Protein AF-A0A9R0XUW5-F1 (afdb_monomer)

Mean predicted aligned error: 6.19 Å

Structure (mmCIF, N/CA/C/O backbone):
data_AF-A0A9R0XUW5-F1
#
_entry.id   AF-A0A9R0XUW5-F1
#
loop_
_atom_site.group_PDB
_atom_site.id
_atom_site.type_symbol
_atom_site.label_atom_id
_atom_site.label_alt_id
_atom_site.label_comp_id
_atom_site.label_asym_id
_atom_site.label_entity_id
_atom_site.label_seq_id
_atom_site.pdbx_PDB_ins_code
_atom_site.Cartn_x
_atom_site.Cartn_y
_atom_site.Cartn_z
_atom_site.occupancy
_atom_site.B_iso_or_equiv
_atom_site.auth_seq_id
_atom_site.auth_comp_id
_atom_site.auth_asym_id
_atom_site.auth_atom_id
_atom_site.pdbx_PDB_model_num
ATOM 1 N N . MET A 1 1 ? -6.451 -14.323 11.615 1.00 72.75 1 MET A N 1
ATOM 2 C CA . MET A 1 1 ? -6.415 -12.872 11.330 1.00 72.75 1 MET A CA 1
ATOM 3 C C . MET A 1 1 ? -5.221 -12.278 12.067 1.00 72.75 1 MET A C 1
ATOM 5 O O . MET A 1 1 ? -5.178 -12.386 13.286 1.00 72.75 1 MET A O 1
ATOM 9 N N . GLY A 1 2 ? -4.216 -11.779 11.340 1.00 92.94 2 GLY A N 1
ATOM 10 C CA . GLY A 1 2 ? 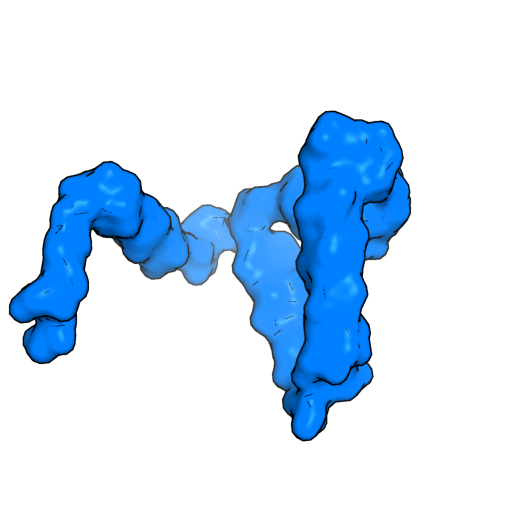-2.950 -11.285 11.907 1.00 92.94 2 GLY A CA 1
ATOM 11 C C . GLY A 1 2 ? -2.884 -9.760 12.019 1.00 92.94 2 GLY A C 1
ATOM 12 O O . GLY A 1 2 ? -3.827 -9.068 11.633 1.00 92.94 2 GLY A O 1
ATOM 13 N N . ARG A 1 3 ? -1.759 -9.256 12.539 1.00 96.44 3 ARG A N 1
ATOM 14 C CA . ARG A 1 3 ? -1.398 -7.832 12.517 1.00 96.44 3 ARG A CA 1
ATOM 15 C C . ARG A 1 3 ? -0.296 -7.615 11.487 1.00 96.44 3 ARG A C 1
ATOM 17 O O . ARG A 1 3 ? 0.677 -8.366 11.510 1.00 96.44 3 ARG A O 1
ATOM 24 N N . VAL A 1 4 ? -0.447 -6.634 10.600 1.00 96.12 4 VAL A N 1
ATOM 25 C CA . VAL A 1 4 ? 0.473 -6.432 9.467 1.00 96.12 4 VAL A CA 1
ATOM 26 C C . VAL A 1 4 ? 0.906 -4.974 9.336 1.00 96.12 4 VAL A C 1
ATOM 28 O O . VAL A 1 4 ? 0.110 -4.050 9.505 1.00 96.12 4 VAL A O 1
ATOM 31 N N . TYR A 1 5 ? 2.180 -4.787 8.996 1.00 95.69 5 TYR A N 1
ATOM 32 C CA . TYR A 1 5 ? 2.745 -3.513 8.572 1.00 95.69 5 TYR A CA 1
ATOM 33 C C . TYR A 1 5 ? 3.005 -3.563 7.064 1.00 95.69 5 TYR A C 1
ATOM 35 O O . TYR A 1 5 ? 3.677 -4.471 6.580 1.00 95.69 5 TYR A O 1
ATOM 43 N N . PHE A 1 6 ? 2.456 -2.596 6.335 1.00 95.38 6 PHE A N 1
ATOM 44 C CA . PHE A 1 6 ? 2.696 -2.386 4.912 1.00 95.38 6 PHE A CA 1
ATOM 45 C C . PHE A 1 6 ? 3.646 -1.207 4.745 1.00 95.38 6 PHE A C 1
ATOM 47 O O . PHE A 1 6 ? 3.252 -0.054 4.937 1.00 95.38 6 PHE A O 1
ATOM 54 N N . GLU A 1 7 ? 4.893 -1.494 4.400 1.00 96.06 7 GLU A N 1
ATOM 55 C CA . GLU A 1 7 ? 5.899 -0.470 4.147 1.00 96.06 7 GLU A CA 1
ATOM 56 C C . GLU A 1 7 ? 5.919 -0.079 2.669 1.00 96.06 7 GLU A C 1
ATOM 58 O O . GLU A 1 7 ? 5.813 -0.921 1.777 1.00 96.06 7 GLU A O 1
ATOM 63 N N . THR A 1 8 ? 6.034 1.218 2.404 1.00 96.25 8 THR A N 1
ATOM 64 C CA . THR A 1 8 ? 6.166 1.750 1.049 1.00 96.25 8 THR A CA 1
ATOM 65 C C . THR A 1 8 ? 7.039 2.993 1.053 1.00 96.25 8 THR A C 1
ATOM 67 O O . THR A 1 8 ? 6.940 3.837 1.937 1.00 96.25 8 THR A O 1
ATOM 70 N N . ASP A 1 9 ? 7.864 3.152 0.031 1.00 96.62 9 ASP A N 1
ATOM 71 C CA . ASP A 1 9 ? 8.602 4.388 -0.233 1.00 96.62 9 ASP A CA 1
ATOM 72 C C . ASP A 1 9 ? 7.806 5.377 -1.103 1.00 96.62 9 ASP A C 1
ATOM 74 O O . ASP A 1 9 ? 8.285 6.455 -1.453 1.00 96.62 9 ASP A O 1
ATOM 78 N N . CYS A 1 10 ? 6.552 5.050 -1.430 1.00 95.50 10 CYS A N 1
ATOM 79 C CA . CYS A 1 10 ? 5.649 5.932 -2.151 1.00 95.50 10 CYS A CA 1
ATOM 80 C C . CYS A 1 10 ? 4.790 6.743 -1.168 1.00 95.50 10 CYS A C 1
ATOM 82 O O . CYS A 1 10 ? 3.746 6.288 -0.694 1.00 95.50 10 CYS A O 1
ATOM 84 N N . MET A 1 11 ? 5.207 7.980 -0.877 1.00 95.12 11 MET A N 1
ATOM 85 C CA . MET A 1 11 ? 4.500 8.858 0.069 1.00 95.12 11 MET A CA 1
ATOM 86 C C . MET A 1 11 ? 3.037 9.108 -0.328 1.00 95.12 11 MET A C 1
ATOM 88 O O . MET A 1 11 ? 2.148 9.085 0.522 1.00 95.12 11 MET A O 1
ATOM 92 N N . SER A 1 12 ? 2.765 9.310 -1.619 1.00 94.25 12 SER A N 1
ATOM 93 C CA . SER A 1 12 ? 1.403 9.537 -2.114 1.00 94.25 12 SER A CA 1
ATOM 94 C C . SER A 1 12 ? 0.505 8.315 -1.909 1.00 94.25 12 SER A C 1
ATOM 96 O O . SER A 1 12 ? -0.653 8.472 -1.523 1.00 94.25 12 SER A O 1
ATOM 98 N N . LEU A 1 13 ? 1.036 7.101 -2.091 1.00 95.50 13 LEU A N 1
ATOM 99 C CA . LEU A 1 13 ? 0.311 5.864 -1.806 1.00 95.50 13 LEU A CA 1
ATOM 100 C C . LEU A 1 13 ? 0.038 5.713 -0.306 1.00 95.50 13 LEU A C 1
ATOM 102 O O . LEU A 1 13 ? -1.094 5.423 0.078 1.00 95.50 13 LEU A O 1
ATOM 106 N N . HIS A 1 14 ? 1.037 5.967 0.545 1.00 96.12 14 HIS A N 1
ATOM 107 C CA . HIS A 1 14 ? 0.851 5.963 1.996 1.00 96.12 14 HIS A CA 1
ATOM 108 C C . HIS A 1 14 ? -0.274 6.924 2.419 1.00 96.12 14 HIS A C 1
ATOM 110 O O . HIS A 1 14 ? -1.175 6.529 3.162 1.00 96.12 14 HIS A O 1
ATOM 116 N N . GLN A 1 15 ? -0.283 8.155 1.901 1.00 95.25 15 GLN A N 1
ATOM 117 C CA . GLN A 1 15 ? -1.332 9.141 2.183 1.00 95.25 15 GLN A CA 1
ATOM 118 C C . GLN A 1 15 ? -2.711 8.703 1.669 1.00 95.25 15 GLN A C 1
ATOM 120 O O . GLN A 1 15 ? -3.717 8.904 2.356 1.00 95.25 15 GLN A O 1
ATOM 125 N N . ALA A 1 16 ? -2.770 8.087 0.485 1.00 96.38 16 ALA A N 1
ATOM 126 C CA . ALA A 1 16 ? -4.009 7.588 -0.106 1.00 96.38 16 ALA A CA 1
ATOM 127 C C . ALA A 1 16 ? -4.624 6.426 0.694 1.00 96.38 16 ALA A C 1
ATOM 129 O O . ALA A 1 16 ? -5.845 6.343 0.819 1.00 96.38 16 ALA A O 1
ATOM 130 N N . LEU A 1 17 ? -3.793 5.549 1.262 1.00 96.62 17 LEU A N 1
ATOM 131 C CA . LEU A 1 17 ? -4.245 4.424 2.087 1.00 96.62 17 LEU A CA 1
ATOM 132 C C . LEU A 1 17 ? -4.524 4.821 3.544 1.00 96.62 17 LEU A C 1
ATOM 134 O O . LEU A 1 17 ? -5.367 4.204 4.188 1.00 96.62 17 LEU A O 1
ATOM 138 N N . SER A 1 18 ? -3.867 5.867 4.049 1.00 94.88 18 SER A N 1
ATOM 139 C CA . SER A 1 18 ? -4.028 6.340 5.435 1.00 94.88 18 SER A CA 1
ATOM 140 C C . SER A 1 18 ? -5.139 7.383 5.602 1.00 94.88 18 SER A C 1
ATOM 142 O O . SER A 1 18 ? -5.426 7.807 6.718 1.00 94.88 18 SER A O 1
ATOM 144 N N . SER A 1 19 ? -5.755 7.843 4.510 1.00 94.81 19 SER A N 1
ATOM 145 C CA . SER A 1 19 ? -6.802 8.868 4.534 1.00 94.81 19 SER A CA 1
ATOM 146 C C . SER A 1 19 ? -7.865 8.621 3.461 1.00 94.81 19 SER A C 1
ATOM 148 O O . SER A 1 19 ? -7.794 7.665 2.690 1.00 94.81 19 SER A O 1
ATOM 150 N N . THR A 1 20 ? -8.874 9.488 3.398 1.00 95.25 20 THR A N 1
ATOM 151 C CA . THR A 1 20 ? -9.912 9.469 2.354 1.00 95.25 20 THR A CA 1
ATOM 152 C C . THR A 1 20 ? -9.678 10.510 1.256 1.00 95.25 20 THR A C 1
ATOM 154 O O . THR A 1 20 ? -10.486 10.626 0.335 1.00 95.25 20 THR A O 1
ATOM 157 N N . ALA A 1 21 ? -8.566 11.257 1.313 1.00 94.19 21 ALA A N 1
ATOM 158 C CA . ALA A 1 21 ? -8.301 12.391 0.425 1.00 94.19 21 ALA A CA 1
ATOM 159 C C . ALA A 1 21 ? -8.287 12.002 -1.064 1.00 94.19 21 ALA A C 1
ATOM 161 O O . ALA A 1 21 ? -8.743 12.766 -1.912 1.00 94.19 21 ALA A O 1
ATOM 162 N N . MET A 1 22 ? -7.813 10.792 -1.376 1.00 94.69 22 MET A N 1
ATOM 163 C CA . MET A 1 22 ? -7.665 10.301 -2.751 1.00 94.69 22 MET A CA 1
ATOM 164 C C . MET A 1 22 ? -8.805 9.375 -3.206 1.00 94.69 22 MET A C 1
ATOM 166 O O . MET A 1 22 ? -8.803 8.921 -4.349 1.00 94.69 22 MET A O 1
ATOM 170 N N . ASP A 1 23 ? -9.821 9.130 -2.372 1.00 95.69 23 ASP A N 1
ATOM 171 C CA . ASP A 1 23 ? -10.876 8.135 -2.653 1.00 95.69 23 ASP A CA 1
ATOM 172 C C . ASP A 1 23 ? -11.793 8.508 -3.811 1.00 95.69 23 ASP A C 1
ATOM 174 O O . ASP A 1 23 ? -12.434 7.639 -4.406 1.00 95.69 23 ASP A O 1
ATOM 178 N N . ARG A 1 24 ? -11.874 9.802 -4.122 1.00 96.31 24 ARG A N 1
ATOM 179 C CA . ARG A 1 24 ? -12.651 10.346 -5.242 1.00 96.31 24 ARG A CA 1
ATOM 180 C C . ARG A 1 24 ? -11.780 10.719 -6.444 1.00 96.31 24 ARG A C 1
ATOM 182 O O . ARG A 1 24 ? -12.302 11.248 -7.418 1.00 96.31 24 ARG A O 1
ATOM 189 N N . GLY A 1 25 ? -10.471 10.465 -6.375 1.00 94.12 25 GLY A N 1
ATOM 190 C CA . GLY A 1 25 ? -9.555 10.668 -7.494 1.00 94.12 25 GLY A CA 1
ATOM 191 C C . GLY A 1 25 ? -9.763 9.640 -8.609 1.00 94.12 25 GLY A C 1
ATOM 192 O O . GLY A 1 25 ? -10.492 8.662 -8.443 1.00 94.12 25 GLY A O 1
ATOM 193 N N . SER A 1 26 ? -9.069 9.823 -9.734 1.00 95.94 26 SER A N 1
ATOM 194 C CA . SER A 1 26 ? -9.129 8.920 -10.898 1.00 95.94 26 SER A CA 1
ATOM 195 C C . SER A 1 26 ? -8.806 7.460 -10.553 1.00 95.94 26 SER A C 1
ATOM 197 O O . SER A 1 26 ? -9.454 6.548 -11.057 1.00 95.94 26 SER A O 1
ATOM 199 N N . LEU A 1 27 ? -7.854 7.238 -9.642 1.00 95.56 27 LEU A N 1
ATOM 200 C CA . LEU A 1 27 ? -7.481 5.917 -9.119 1.00 95.56 27 LEU A CA 1
ATOM 201 C C . LEU A 1 27 ? -8.137 5.592 -7.766 1.00 95.56 27 LEU A C 1
ATOM 203 O O . LEU A 1 27 ? -7.799 4.597 -7.131 1.00 95.56 27 LEU A O 1
ATOM 207 N N . GLY A 1 28 ? -9.095 6.408 -7.317 1.00 96.62 28 GLY A N 1
ATOM 208 C CA . GLY A 1 28 ? -9.704 6.298 -5.991 1.00 96.62 28 GLY A CA 1
ATOM 209 C C . GLY A 1 28 ? -10.385 4.957 -5.732 1.00 96.62 28 GLY A C 1
ATOM 210 O O . GLY A 1 28 ? -10.399 4.479 -4.601 1.00 96.62 28 GLY A O 1
ATOM 211 N N . PHE A 1 29 ? -10.895 4.302 -6.780 1.00 97.06 29 PHE A N 1
ATOM 212 C CA . PHE A 1 29 ? -11.487 2.971 -6.648 1.00 97.06 29 PHE A CA 1
ATOM 213 C C . PHE A 1 29 ? -10.469 1.913 -6.189 1.00 97.06 29 PHE A C 1
ATOM 215 O O . PHE A 1 29 ? -10.831 1.072 -5.373 1.00 97.06 29 PHE A O 1
ATOM 222 N N . LEU A 1 30 ? -9.203 1.999 -6.623 1.00 97.69 30 LEU A N 1
ATOM 223 C CA . LEU A 1 30 ? -8.139 1.085 -6.189 1.00 97.69 30 LEU A CA 1
ATOM 224 C C . LEU A 1 30 ? -7.807 1.284 -4.710 1.00 97.69 30 LEU A C 1
ATOM 226 O O . LEU A 1 30 ? -7.654 0.314 -3.974 1.00 97.69 30 LEU A O 1
ATOM 230 N N . PHE A 1 31 ? -7.739 2.536 -4.250 1.00 97.25 31 PHE A N 1
ATOM 231 C CA . PHE A 1 31 ? -7.460 2.832 -2.842 1.00 97.25 31 PHE A CA 1
ATOM 232 C C . PHE A 1 31 ? -8.591 2.366 -1.924 1.00 97.25 31 PHE A C 1
ATOM 234 O O . PHE A 1 31 ? -8.327 1.844 -0.841 1.00 97.25 31 PHE A O 1
ATOM 241 N N . ARG A 1 32 ? -9.852 2.515 -2.352 1.00 97.75 32 ARG A N 1
ATOM 242 C CA . ARG A 1 32 ? -11.006 1.996 -1.603 1.00 97.75 32 ARG A CA 1
ATOM 243 C C . ARG A 1 32 ? -10.987 0.475 -1.519 1.00 97.75 32 ARG A C 1
ATOM 245 O O . ARG A 1 32 ? -11.200 -0.052 -0.432 1.00 97.75 32 ARG A O 1
ATOM 252 N N . GLU A 1 33 ? -10.693 -0.202 -2.626 1.00 97.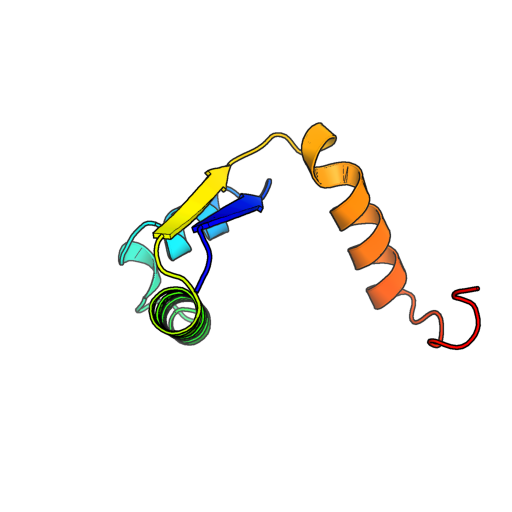94 33 GLU A N 1
ATOM 253 C CA . GLU A 1 33 ? -10.604 -1.662 -2.658 1.00 97.94 33 GLU A CA 1
ATOM 254 C C . GLU A 1 33 ? -9.471 -2.173 -1.765 1.00 97.94 33 GLU A C 1
ATOM 256 O O . GLU A 1 33 ? -9.693 -3.017 -0.902 1.00 97.94 33 GLU A O 1
ATOM 261 N N . ALA A 1 34 ? -8.273 -1.593 -1.876 1.00 97.19 3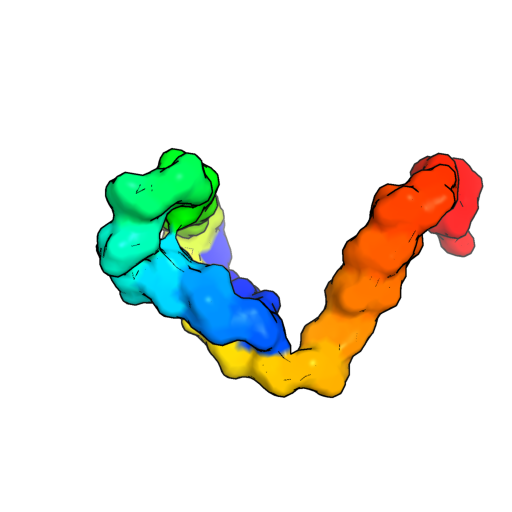4 ALA A N 1
ATOM 262 C CA . ALA A 1 34 ? -7.144 -1.953 -1.023 1.00 97.19 34 ALA A CA 1
ATOM 263 C C . ALA A 1 34 ? -7.477 -1.775 0.467 1.00 97.19 34 ALA A C 1
ATOM 265 O O . ALA A 1 34 ? -7.225 -2.670 1.274 1.00 97.19 34 ALA A O 1
ATOM 266 N N . LYS A 1 35 ? -8.100 -0.648 0.839 1.00 96.88 35 LYS A N 1
ATOM 267 C CA . LYS A 1 35 ? -8.562 -0.417 2.214 1.00 96.88 35 LYS A CA 1
ATOM 268 C C . LYS A 1 35 ? -9.606 -1.436 2.651 1.00 96.88 35 LYS A C 1
ATOM 270 O O . LYS A 1 35 ? -9.525 -1.911 3.780 1.00 96.88 35 LYS A O 1
ATOM 275 N N . TYR A 1 36 ? -10.565 -1.776 1.795 1.00 97.38 36 TYR A N 1
ATOM 276 C CA . TYR A 1 36 ? -11.574 -2.787 2.100 1.00 97.38 36 TYR A CA 1
ATOM 277 C C . TYR A 1 36 ? -10.934 -4.157 2.361 1.00 97.38 36 TYR A C 1
ATOM 279 O O . TYR A 1 36 ? -11.183 -4.757 3.406 1.00 97.38 36 TYR A O 1
ATOM 287 N N . LEU A 1 37 ? -10.037 -4.602 1.478 1.00 97.12 37 LEU A N 1
ATOM 288 C CA . LEU A 1 37 ? -9.318 -5.868 1.623 1.00 97.12 37 LEU A CA 1
ATOM 289 C C . LEU A 1 37 ? -8.459 -5.905 2.892 1.00 97.12 37 LEU A C 1
ATOM 291 O O . LEU A 1 37 ? -8.448 -6.917 3.589 1.00 97.12 37 LEU A O 1
ATOM 295 N N . MET A 1 38 ? -7.788 -4.803 3.241 1.00 96.19 38 MET A N 1
ATOM 296 C CA . MET A 1 38 ? -7.018 -4.716 4.486 1.00 96.19 38 MET A CA 1
ATOM 297 C C . MET A 1 38 ? -7.910 -4.829 5.730 1.00 96.19 38 MET A C 1
ATOM 299 O O . MET A 1 38 ? -7.563 -5.559 6.657 1.00 96.19 38 MET A O 1
ATOM 303 N N . HIS A 1 39 ? -9.072 -4.164 5.740 1.00 95.31 39 HIS A N 1
ATOM 304 C CA . HIS A 1 39 ? -10.039 -4.289 6.838 1.00 95.31 39 HIS A CA 1
ATOM 305 C C . HIS A 1 39 ? -10.632 -5.696 6.945 1.00 95.31 39 HIS A C 1
ATOM 307 O O . HIS A 1 39 ? -10.913 -6.155 8.048 1.00 95.31 39 HIS A O 1
ATOM 313 N N . LEU A 1 40 ? -10.847 -6.373 5.816 1.00 96.75 40 LEU A N 1
ATOM 314 C CA . LEU A 1 40 ? -11.414 -7.718 5.792 1.00 96.75 40 LEU A CA 1
ATOM 315 C C . LEU A 1 4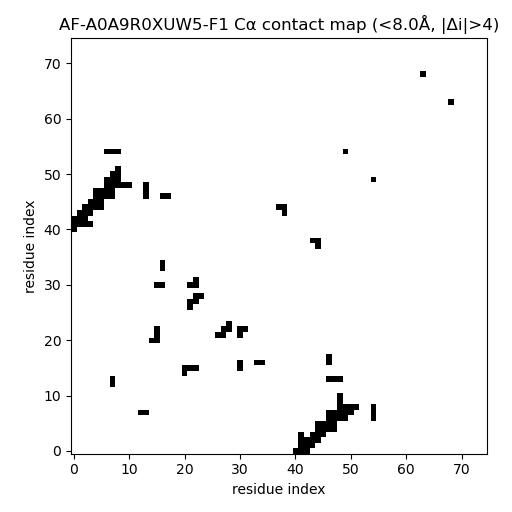0 ? -10.389 -8.788 6.201 1.00 96.75 40 LEU A C 1
ATOM 317 O O . LEU A 1 40 ? -10.741 -9.756 6.872 1.00 96.75 40 LEU A O 1
ATOM 321 N N . GLY A 1 41 ? -9.135 -8.636 5.766 1.00 96.06 41 GLY A N 1
ATOM 322 C CA . GLY A 1 41 ? -8.098 -9.665 5.871 1.00 96.06 41 GLY A CA 1
ATOM 323 C C . GLY A 1 41 ? -7.246 -9.624 7.142 1.00 96.06 41 GLY A C 1
ATOM 324 O O . GLY A 1 41 ? -6.576 -10.613 7.456 1.00 96.06 41 GLY A O 1
ATOM 325 N N . PHE A 1 42 ? -7.249 -8.514 7.887 1.00 96.69 42 PHE A N 1
ATOM 326 C CA . PHE A 1 42 ? -6.367 -8.323 9.041 1.00 96.69 42 PHE A CA 1
ATOM 327 C C . PHE A 1 42 ? -7.108 -7.791 10.262 1.00 96.69 42 PHE A C 1
ATOM 329 O O . PHE A 1 42 ? -8.076 -7.048 10.160 1.00 96.69 42 PHE A O 1
ATOM 336 N N . PHE A 1 43 ? -6.617 -8.166 11.445 1.00 95.94 43 PHE A N 1
ATOM 337 C CA . PHE A 1 43 ? -7.133 -7.638 12.707 1.00 95.94 43 PHE A CA 1
ATOM 338 C C . PHE A 1 43 ? -6.646 -6.204 12.948 1.00 95.94 43 PHE A C 1
ATOM 340 O O . PHE A 1 43 ? -7.400 -5.342 13.384 1.00 95.94 43 PHE A O 1
ATOM 347 N N . GLU A 1 44 ? -5.370 -5.957 12.656 1.00 96.06 44 GLU A N 1
ATOM 348 C CA . GLU A 1 44 ? -4.752 -4.635 12.701 1.00 96.06 44 GLU A CA 1
ATOM 349 C C . GLU A 1 44 ? -3.870 -4.501 11.460 1.00 96.06 44 GLU A C 1
ATOM 351 O O . GLU A 1 44 ? -3.104 -5.414 11.139 1.00 96.06 44 GLU A O 1
ATOM 356 N N . TYR A 1 45 ? -3.959 -3.373 10.766 1.00 95.94 45 TYR A N 1
ATOM 357 C CA . TYR A 1 45 ? -3.053 -3.053 9.674 1.00 95.94 45 TYR A CA 1
ATOM 358 C C . TYR A 1 45 ? -2.559 -1.616 9.822 1.00 95.94 45 TYR A C 1
ATOM 360 O O . TYR A 1 45 ? -3.287 -0.738 10.291 1.00 95.94 45 TYR A O 1
ATOM 368 N N . LYS A 1 46 ? -1.309 -1.378 9.426 1.00 95.94 46 LYS A N 1
ATOM 369 C CA . LYS A 1 46 ? -0.711 -0.041 9.366 1.00 95.94 46 LYS A CA 1
ATOM 370 C C . LYS A 1 46 ? 0.064 0.113 8.074 1.00 95.94 46 LYS A C 1
ATOM 372 O O . LYS A 1 46 ? 0.853 -0.754 7.719 1.00 95.94 46 LYS A O 1
ATOM 377 N N . THR A 1 47 ? -0.134 1.234 7.401 1.00 95.56 47 THR A N 1
ATOM 378 C CA . THR A 1 47 ? 0.686 1.652 6.266 1.00 95.56 47 THR A CA 1
ATOM 379 C C . THR A 1 47 ? 1.759 2.606 6.756 1.00 95.56 47 THR A C 1
ATOM 381 O O . THR A 1 47 ? 1.447 3.591 7.422 1.00 95.56 47 THR A O 1
ATOM 384 N N . MET A 1 48 ? 3.016 2.339 6.424 1.00 96.31 48 MET A N 1
ATOM 385 C CA . MET A 1 48 ? 4.163 3.124 6.870 1.00 96.31 48 MET A CA 1
ATOM 386 C C . MET A 1 48 ? 4.981 3.580 5.672 1.00 96.31 48 MET A C 1
ATOM 388 O O . MET A 1 48 ? 5.247 2.809 4.753 1.00 96.31 48 MET A O 1
ATOM 392 N N . TYR A 1 49 ? 5.385 4.845 5.695 1.00 96.69 49 TYR A N 1
ATOM 393 C CA . TYR A 1 49 ? 6.373 5.339 4.753 1.00 96.69 49 TYR A CA 1
ATOM 394 C C . TYR A 1 49 ? 7.779 4.913 5.198 1.00 96.69 49 TYR A C 1
ATOM 396 O O . TYR A 1 49 ? 8.136 5.108 6.362 1.00 96.69 49 TYR A O 1
ATOM 404 N N . CYS A 1 50 ? 8.583 4.381 4.280 1.00 95.88 50 CYS A 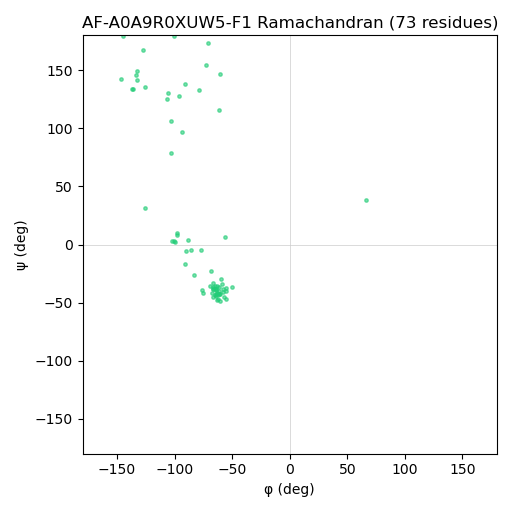N 1
ATOM 405 C CA . CYS A 1 50 ? 9.995 4.071 4.501 1.00 95.88 50 CYS A CA 1
ATOM 406 C C . CYS A 1 50 ? 10.877 4.702 3.412 1.00 95.88 50 CYS A C 1
ATOM 408 O O . CYS A 1 50 ? 10.395 5.213 2.404 1.00 95.88 50 CYS A O 1
ATOM 410 N N . SER A 1 51 ? 12.194 4.727 3.626 1.00 94.25 51 SER A N 1
ATOM 411 C CA . SER A 1 51 ? 13.119 5.219 2.598 1.00 94.25 51 SER A CA 1
ATOM 412 C C . SER A 1 51 ? 13.252 4.215 1.446 1.00 94.25 51 SER A C 1
ATOM 414 O O . SER A 1 51 ? 13.135 3.009 1.661 1.00 94.25 51 SER A O 1
ATOM 416 N N . LEU A 1 52 ? 13.602 4.693 0.246 1.00 91.69 52 LEU A N 1
ATOM 417 C CA . LEU A 1 52 ? 13.876 3.850 -0.928 1.00 91.69 52 LEU A CA 1
ATOM 418 C C . LEU A 1 52 ? 14.859 2.706 -0.625 1.00 91.69 52 LEU A C 1
ATOM 420 O O . LEU A 1 52 ? 14.702 1.601 -1.130 1.00 91.69 52 LEU A O 1
ATOM 424 N N . VAL A 1 53 ? 15.862 2.963 0.221 1.00 93.44 53 VAL A N 1
ATOM 425 C CA . VAL A 1 53 ? 16.885 1.975 0.597 1.00 93.44 53 VAL A CA 1
ATOM 426 C C . VAL A 1 53 ? 16.265 0.792 1.344 1.00 93.44 53 VAL A C 1
ATOM 428 O O . VAL A 1 53 ? 16.640 -0.349 1.090 1.00 93.44 53 VAL A O 1
ATOM 431 N N . CYS A 1 54 ? 15.279 1.046 2.210 1.00 91.12 54 CYS A N 1
ATOM 432 C CA . CYS A 1 54 ? 14.528 0.000 2.907 1.00 91.12 54 CYS A CA 1
ATOM 433 C C . CYS A 1 54 ? 13.675 -0.828 1.938 1.00 91.12 54 CYS A C 1
ATOM 435 O O . CYS A 1 54 ? 13.525 -2.031 2.130 1.00 91.12 54 CYS A O 1
ATOM 437 N N . ASN A 1 55 ? 13.162 -0.196 0.878 1.00 94.12 55 ASN A N 1
ATOM 438 C CA . ASN A 1 55 ? 12.277 -0.830 -0.097 1.00 94.12 55 ASN A CA 1
ATOM 439 C C . ASN A 1 55 ? 12.996 -1.318 -1.371 1.00 94.12 55 ASN A C 1
ATOM 441 O O . ASN A 1 55 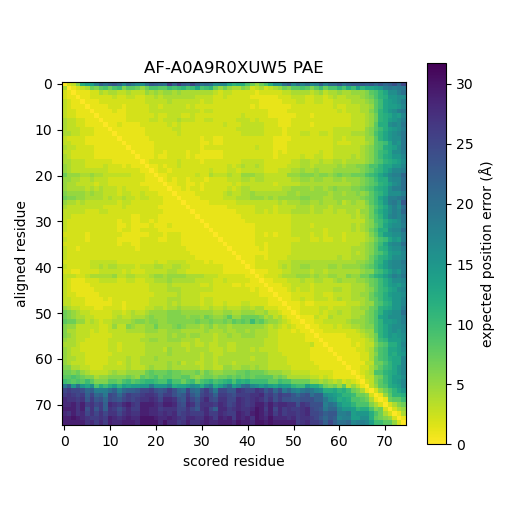? 12.350 -1.730 -2.335 1.00 94.12 55 ASN A O 1
ATOM 445 N N . LEU A 1 56 ? 14.335 -1.286 -1.406 1.00 94.88 56 LEU A N 1
ATOM 446 C CA . LEU A 1 56 ? 15.129 -1.627 -2.592 1.00 94.88 56 LEU A CA 1
ATOM 447 C C . LEU A 1 56 ? 14.832 -3.034 -3.152 1.00 94.88 56 LEU A C 1
ATOM 449 O O . LEU A 1 56 ? 14.724 -3.153 -4.375 1.00 94.88 56 LEU A O 1
ATOM 453 N N . PRO A 1 57 ? 14.635 -4.087 -2.328 1.00 93.56 57 PRO A N 1
ATOM 454 C CA . PRO A 1 57 ? 14.258 -5.403 -2.843 1.00 93.56 57 PRO A CA 1
ATOM 455 C C . PRO A 1 57 ? 12.956 -5.378 -3.654 1.00 93.56 57 PRO A C 1
ATOM 457 O O . PRO A 1 57 ? 12.871 -6.017 -4.700 1.00 93.56 57 PRO A O 1
ATOM 460 N N . VAL A 1 58 ? 11.964 -4.589 -3.227 1.00 93.44 58 VAL A N 1
ATOM 461 C CA . VAL A 1 58 ? 10.681 -4.456 -3.933 1.00 93.44 58 VAL A CA 1
ATOM 462 C C . VAL A 1 58 ? 10.870 -3.780 -5.287 1.00 93.44 58 VAL A C 1
ATOM 464 O O . VAL A 1 58 ? 10.271 -4.215 -6.265 1.00 93.44 58 VAL A O 1
ATOM 467 N N . HIS A 1 59 ? 11.754 -2.783 -5.391 1.00 92.00 59 HIS A N 1
ATOM 468 C CA . HIS A 1 59 ? 12.092 -2.161 -6.680 1.00 92.00 59 HIS A CA 1
ATOM 469 C C . HIS A 1 59 ? 12.739 -3.137 -7.656 1.00 92.00 59 HIS A C 1
ATOM 471 O O . HIS A 1 59 ? 12.398 -3.143 -8.839 1.00 92.00 59 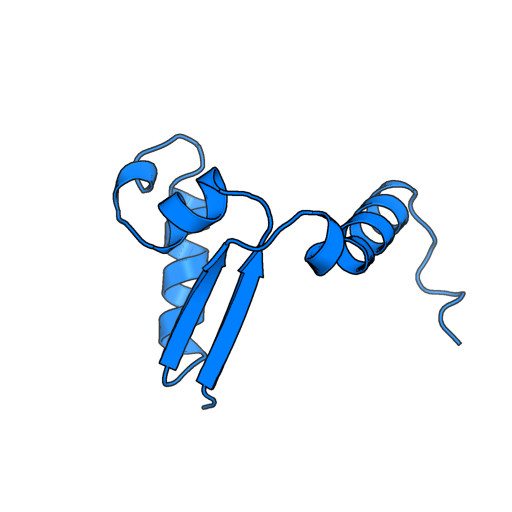HIS A O 1
ATOM 477 N N . VAL A 1 60 ? 13.651 -3.982 -7.167 1.00 92.88 60 VAL A N 1
ATOM 478 C CA . VAL A 1 60 ? 14.286 -5.023 -7.987 1.00 92.88 60 VAL A CA 1
ATOM 479 C C . VAL A 1 60 ? 13.239 -6.016 -8.491 1.00 92.88 60 VAL A C 1
ATOM 481 O O . VAL A 1 60 ? 13.205 -6.302 -9.687 1.00 92.88 60 VAL A O 1
ATOM 484 N N . LEU A 1 61 ? 12.349 -6.483 -7.611 1.00 91.75 61 LEU A N 1
ATOM 485 C CA . LEU A 1 61 ? 11.277 -7.413 -7.973 1.00 91.75 61 LEU A CA 1
ATOM 486 C C . LEU A 1 61 ? 10.266 -6.788 -8.942 1.00 91.75 61 LEU A C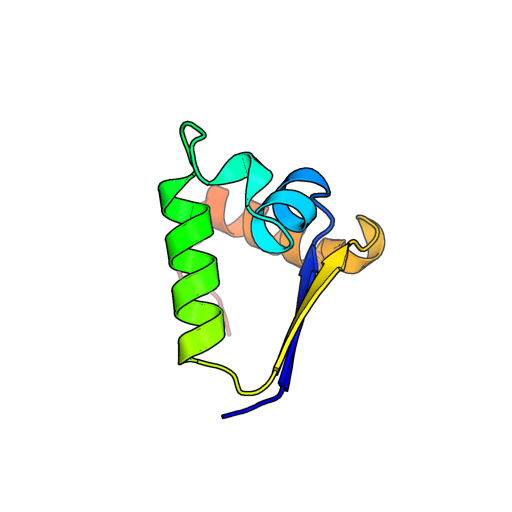 1
ATOM 488 O O . LEU A 1 61 ? 9.903 -7.412 -9.937 1.00 91.75 61 LEU A O 1
ATOM 492 N N . ALA A 1 62 ? 9.857 -5.540 -8.712 1.00 91.50 62 ALA A N 1
ATOM 493 C CA . ALA A 1 62 ? 8.961 -4.819 -9.611 1.00 91.50 62 ALA A CA 1
ATOM 494 C C . ALA A 1 62 ? 9.583 -4.654 -11.006 1.00 91.50 62 ALA A 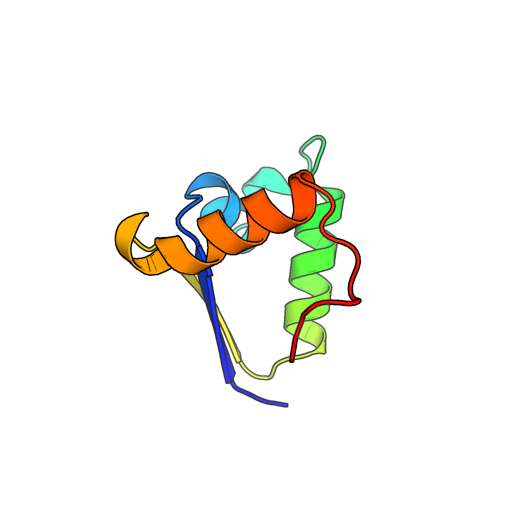C 1
ATOM 496 O O . ALA A 1 62 ? 8.916 -4.886 -12.015 1.00 91.50 62 ALA A O 1
ATOM 497 N N . LYS A 1 63 ? 10.880 -4.322 -11.077 1.00 90.94 63 LYS A N 1
ATOM 498 C CA . LYS A 1 63 ? 11.618 -4.243 -12.344 1.00 90.94 63 LYS A CA 1
ATOM 499 C C . LYS A 1 63 ? 11.690 -5.600 -13.048 1.00 90.94 63 LYS A C 1
ATOM 501 O O . LYS A 1 63 ? 11.488 -5.652 -14.258 1.00 90.94 63 LYS A O 1
ATOM 506 N N . ALA A 1 64 ? 11.943 -6.681 -12.311 1.00 89.62 64 ALA A N 1
ATOM 507 C CA . ALA A 1 64 ? 11.953 -8.033 -12.868 1.00 89.62 64 ALA A CA 1
ATOM 508 C C . ALA A 1 64 ? 10.586 -8.416 -13.462 1.00 89.62 64 ALA A C 1
ATOM 510 O O . ALA A 1 64 ? 10.532 -8.922 -14.582 1.00 89.62 64 ALA A O 1
ATOM 511 N N . GLY A 1 65 ? 9.491 -8.086 -12.767 1.00 87.62 65 GLY A N 1
ATOM 512 C CA . GLY A 1 65 ? 8.127 -8.308 -13.256 1.00 87.62 65 GLY A CA 1
ATOM 513 C C . GLY A 1 65 ? 7.811 -7.544 -14.546 1.00 87.62 65 GLY A C 1
ATOM 514 O O . GLY A 1 65 ? 7.161 -8.083 -15.436 1.00 87.62 65 GLY A O 1
ATOM 515 N N . VAL A 1 66 ? 8.327 -6.319 -14.701 1.00 85.62 66 VAL A N 1
ATOM 516 C CA . VAL A 1 66 ? 8.196 -5.540 -15.950 1.00 85.62 66 VAL A CA 1
ATOM 517 C C . VAL A 1 66 ? 9.009 -6.152 -17.094 1.00 85.62 66 VAL A C 1
ATOM 519 O O . VAL A 1 66 ? 8.575 -6.116 -18.243 1.00 85.62 66 VAL A O 1
ATOM 522 N N . CYS A 1 67 ? 10.180 -6.721 -16.797 1.00 75.88 67 CYS A N 1
ATOM 523 C CA . CYS A 1 67 ? 11.037 -7.367 -17.794 1.00 75.88 67 CYS A CA 1
ATOM 524 C C . CYS A 1 67 ? 10.552 -8.765 -18.222 1.00 75.88 67 CYS A C 1
ATOM 526 O O . CYS A 1 67 ? 11.132 -9.326 -19.149 1.00 75.88 67 CYS A O 1
ATOM 528 N N . GLY A 1 68 ? 9.493 -9.304 -17.603 1.00 62.34 68 GLY A N 1
ATOM 529 C CA . GLY A 1 68 ? 8.815 -10.513 -18.068 1.00 62.34 68 GLY A CA 1
ATOM 530 C C . GLY A 1 68 ? 9.661 -11.778 -17.978 1.00 62.34 68 GLY A C 1
ATOM 531 O O . GLY A 1 68 ? 9.595 -12.606 -18.883 1.00 62.34 68 GLY A O 1
ATOM 532 N N . VAL A 1 69 ? 10.461 -11.938 -16.917 1.00 58.16 69 VAL A N 1
ATOM 533 C CA . VAL A 1 69 ? 11.090 -13.239 -16.649 1.00 58.16 69 VAL A CA 1
ATOM 534 C C . VAL A 1 69 ? 9.948 -14.243 -16.433 1.00 58.16 69 VAL A C 1
ATOM 536 O O . VAL A 1 69 ? 9.163 -14.040 -15.505 1.00 58.16 69 VAL A O 1
ATOM 539 N N . PRO A 1 70 ? 9.773 -15.263 -17.294 1.00 54.19 70 PRO A N 1
ATOM 540 C CA . PRO A 1 70 ? 8.738 -16.266 -17.080 1.00 54.19 70 PRO A CA 1
ATOM 541 C C . PRO A 1 70 ? 9.002 -16.979 -15.748 1.00 54.19 70 PRO A C 1
ATOM 543 O O . PRO A 1 70 ? 10.159 -17.187 -15.386 1.00 54.19 70 PRO A O 1
ATOM 546 N N . ASP A 1 71 ? 7.941 -17.388 -15.045 1.00 57.72 71 ASP A N 1
ATOM 547 C CA . ASP A 1 71 ? 7.949 -18.039 -13.713 1.00 57.72 71 ASP A CA 1
ATOM 548 C C . ASP A 1 71 ? 8.792 -19.339 -13.614 1.00 57.72 71 ASP A C 1
ATOM 550 O O . ASP A 1 71 ? 8.760 -20.048 -12.613 1.00 57.72 71 ASP A O 1
ATOM 554 N N . SER A 1 72 ? 9.537 -19.698 -14.660 1.00 55.16 72 SER A N 1
ATOM 555 C CA . SER A 1 72 ? 10.261 -20.960 -14.829 1.00 55.16 72 SER A CA 1
ATOM 556 C C . SER A 1 72 ? 11.670 -20.990 -14.219 1.00 55.16 72 SER A C 1
ATOM 558 O O . SER A 1 72 ? 12.293 -22.046 -14.241 1.00 55.16 72 SER A O 1
ATOM 560 N N . GLU A 1 73 ? 12.186 -19.880 -13.681 1.00 52.66 73 GLU A N 1
ATOM 561 C CA . GLU A 1 73 ? 13.555 -19.797 -13.128 1.00 52.66 73 GLU A CA 1
ATOM 562 C C . GLU A 1 73 ? 13.606 -19.286 -11.675 1.00 52.66 73 GLU A C 1
ATOM 564 O O . GLU A 1 73 ? 14.565 -18.639 -11.259 1.00 52.66 73 GLU A O 1
ATOM 569 N N . GLN A 1 74 ? 12.579 -19.580 -10.874 1.00 50.84 74 GLN A N 1
ATOM 570 C CA . GLN A 1 74 ? 12.640 -19.430 -9.414 1.00 50.84 74 GLN A CA 1
ATOM 571 C C . GLN A 1 74 ? 12.814 -20.810 -8.758 1.00 50.84 74 GLN A C 1
ATOM 573 O O . GLN A 1 74 ? 11.846 -21.401 -8.281 1.00 50.84 74 GLN A O 1
ATOM 578 N N . ILE A 1 75 ? 14.047 -21.334 -8.768 1.00 39.47 75 ILE A N 1
ATOM 579 C CA . ILE A 1 75 ? 14.512 -22.426 -7.888 1.00 39.47 75 ILE A CA 1
ATOM 580 C C . ILE A 1 75 ? 15.763 -21.949 -7.158 1.00 39.47 75 ILE A C 1
ATOM 582 O O . ILE A 1 75 ? 16.704 -21.508 -7.853 1.00 39.47 75 ILE A O 1
#

Solvent-accessible surface area (backbone atoms only — not comparable to full-atom values): 4550 Å² total; per-residue (Å²): 117,52,74,49,78,47,76,36,57,47,61,68,58,39,51,33,66,76,46,69,85,38,50,83,44,98,64,6,67,58,42,51,48,53,50,50,51,48,62,73,62,31,74,42,77,47,75,41,74,47,57,60,81,81,41,41,68,57,54,54,52,54,50,46,62,74,70,59,71,66,90,84,76,84,127

Radius of gyration: 14.68 Å; Cα contacts (8 Å, |Δi|>4): 68; chains: 1; bounding box: 30×35×31 Å

Foldseek 3Di:
DAEEEAEDQDPVLLDLLVDQPCLPPPCNVVSVVVNVCPVVPYPHYHYDYDHCVVCVVVVVVVVVVVVCPDPPPDD

pLDDT: mean 90.02, std 13.29, range [39.47, 97.94]

Organism: Triticum turgidum subsp. durum (NCBI:txid4567)

Secondary structure (DSSP, 8-state):
--EEEEEES-HHHHHHHHSSTTTTSTTHHHHHHHHHHHHHH-SEEEEEE--TTTTHHHHHHHHHHHHT--GGG--

Nearest PDB structures (foldseek):
  4e19-assembly2_B  TM=7.749E-01  e=5.414E-01  Halobacterium salinarum NRC-1
  3hst-assembly2_B  TM=6.983E-01  e=7.924E+00  Mycobacterium tuberculosis
  2kq2-assembly1_A  TM=3.423E-01  e=7.924E+00  Desulfitobacterium hafniense DCB-2

Sequence (75 aa):
MGRVYFETDCMSLHQALSSTAMDRGSLGFLFREAKYLMHLGFFEYKTMYCSLVCNLPVHVLAKAGVCGVPDSEQI